Protein AF-W2QPZ6-F1 (af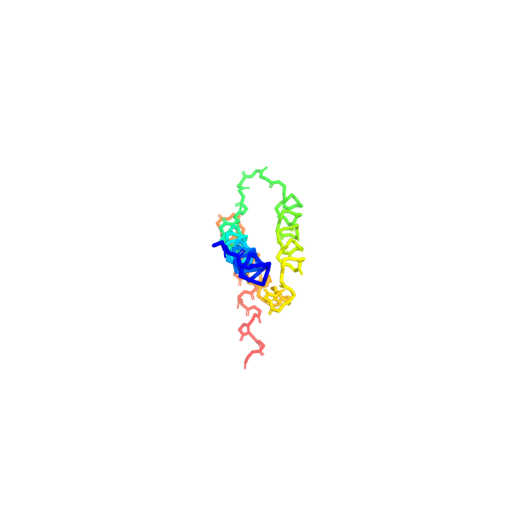db_monomer_lite)

pLDDT: mean 83.75, std 9.9, range [48.09, 94.5]

Secondary structure (DSSP, 8-state):
---HHHHHHHHHHHHHHHHHHHHHHHHHHHHH----TTS-HHHHHHHHHHHHHHHHHH-GGGPPPHHHHHHHHHHHHTTT-HHHHHHHHHHHHHT-

Radius of gyration: 18.96 Å; chains: 1; bounding box: 48×34×46 Å

Organism: Phytophthora nicotianae (strain INRA-310) (NCBI:txid761204)

Sequence (96 aa):
MATAREMWTTLVEDNTVRDYSYMMTLRSQLYALKHVQGQPMSEYLSNMGRTRQLLNIVDPTHAISDDEMARILVMGVMQTHRDLVDQFYLLAKETL

Structure (mmCIF, N/CA/C/O backbone):
data_AF-W2QPZ6-F1
#
_entry.id   AF-W2QPZ6-F1
#
loop_
_atom_site.group_PDB
_atom_site.id
_atom_site.type_symbol
_atom_site.label_atom_id
_atom_site.label_alt_id
_atom_site.label_comp_id
_atom_site.label_asym_id
_atom_site.label_entity_id
_atom_site.label_seq_id
_atom_site.pdbx_PDB_ins_code
_atom_site.Cartn_x
_atom_site.Cartn_y
_atom_site.Cartn_z
_atom_site.occupancy
_atom_site.B_iso_or_equiv
_atom_site.auth_seq_id
_atom_site.auth_comp_id
_atom_site.auth_asym_id
_atom_site.auth_atom_id
_atom_site.pdbx_PDB_model_num
ATOM 1 N N . MET A 1 1 ? 34.873 8.814 -26.468 1.00 61.78 1 MET A N 1
ATOM 2 C CA . MET A 1 1 ? 33.519 9.397 -26.571 1.00 61.78 1 MET A CA 1
ATOM 3 C C . MET A 1 1 ? 32.543 8.255 -26.407 1.00 61.78 1 MET A C 1
ATOM 5 O O . MET A 1 1 ? 32.720 7.272 -27.114 1.00 61.78 1 MET A O 1
ATOM 9 N N . ALA A 1 2 ? 31.607 8.346 -25.461 1.00 72.75 2 ALA A N 1
ATOM 10 C CA . ALA A 1 2 ? 30.573 7.325 -25.323 1.00 72.75 2 ALA A CA 1
ATOM 11 C C . ALA A 1 2 ? 29.700 7.334 -26.584 1.00 72.75 2 ALA A C 1
ATOM 13 O O . ALA A 1 2 ? 29.324 8.397 -27.083 1.00 72.75 2 ALA A O 1
ATOM 14 N N . THR A 1 3 ? 29.437 6.159 -27.137 1.00 90.50 3 THR A N 1
ATOM 15 C CA . THR A 1 3 ? 28.557 6.000 -28.294 1.00 90.50 3 THR A CA 1
ATOM 16 C C . THR A 1 3 ? 27.105 6.255 -27.884 1.00 90.50 3 THR A C 1
ATOM 18 O O . THR A 1 3 ? 26.722 6.041 -26.735 1.00 90.50 3 THR A O 1
ATOM 21 N N . ALA A 1 4 ? 26.255 6.668 -28.828 1.00 85.00 4 ALA A N 1
ATOM 22 C CA . ALA A 1 4 ? 24.826 6.881 -28.561 1.00 85.00 4 ALA A CA 1
ATOM 23 C C . ALA A 1 4 ? 24.139 5.632 -27.970 1.00 85.00 4 ALA A C 1
ATOM 25 O O . ALA A 1 4 ? 23.209 5.747 -27.175 1.00 85.00 4 ALA A O 1
ATOM 26 N N . ARG A 1 5 ? 24.637 4.438 -28.318 1.00 85.75 5 ARG A N 1
ATOM 27 C CA . ARG A 1 5 ? 24.185 3.165 -27.752 1.00 85.75 5 ARG A CA 1
ATOM 28 C C . ARG A 1 5 ? 24.538 3.031 -26.272 1.00 85.75 5 ARG A C 1
ATOM 30 O O . ARG A 1 5 ? 23.679 2.638 -25.499 1.00 85.75 5 ARG A O 1
ATOM 37 N N . GLU A 1 6 ? 25.765 3.364 -25.882 1.00 88.56 6 GLU A N 1
ATOM 38 C CA . GLU A 1 6 ? 26.189 3.335 -24.474 1.00 88.56 6 GLU A CA 1
ATOM 39 C C . GLU A 1 6 ? 25.390 4.341 -23.639 1.00 88.56 6 GLU A C 1
ATOM 41 O O . GLU A 1 6 ? 24.891 3.984 -22.578 1.00 88.56 6 GLU A O 1
ATOM 46 N N . MET A 1 7 ? 25.170 5.555 -24.158 1.00 88.00 7 MET A N 1
ATOM 47 C CA . MET A 1 7 ? 24.344 6.565 -23.483 1.00 88.00 7 MET A CA 1
ATOM 48 C C . MET A 1 7 ? 22.891 6.106 -23.287 1.00 88.00 7 MET A C 1
ATOM 50 O O . MET A 1 7 ? 22.310 6.344 -22.231 1.00 88.00 7 MET A O 1
ATOM 54 N N . TRP A 1 8 ? 22.304 5.443 -24.289 1.00 86.75 8 TRP A N 1
ATOM 55 C CA . TRP A 1 8 ? 20.952 4.891 -24.190 1.00 86.75 8 TRP A CA 1
ATOM 56 C C . TRP A 1 8 ? 20.864 3.760 -23.161 1.00 86.75 8 TRP A C 1
ATOM 58 O O . TRP A 1 8 ? 19.940 3.748 -22.353 1.00 86.75 8 TRP A O 1
ATOM 68 N N . THR A 1 9 ? 21.831 2.839 -23.150 1.00 87.62 9 THR A N 1
ATOM 69 C CA . THR A 1 9 ? 21.850 1.730 -22.186 1.00 87.62 9 THR A CA 1
ATOM 70 C C . THR A 1 9 ? 21.933 2.240 -20.751 1.00 87.62 9 THR A C 1
ATOM 72 O O . THR A 1 9 ? 21.108 1.848 -19.933 1.00 87.62 9 THR A O 1
ATOM 75 N N . THR A 1 10 ? 22.844 3.174 -20.459 1.00 86.25 10 THR A N 1
ATOM 76 C CA . THR A 1 10 ? 22.965 3.756 -19.113 1.00 86.25 10 THR A CA 1
ATOM 77 C C . THR A 1 10 ? 21.691 4.487 -18.688 1.00 86.25 10 THR A C 1
ATOM 79 O O . THR A 1 10 ? 21.261 4.348 -17.549 1.00 86.25 10 THR A O 1
ATOM 82 N N . LEU A 1 11 ? 21.035 5.217 -19.599 1.00 83.44 11 LEU A N 1
ATOM 83 C CA . LEU A 1 11 ? 19.762 5.881 -19.302 1.00 83.44 11 LEU A CA 1
ATOM 84 C C . LEU A 1 11 ? 18.664 4.876 -18.923 1.00 83.44 11 LEU A C 1
ATOM 86 O O . LEU A 1 11 ? 17.911 5.106 -17.977 1.00 83.44 11 LEU A O 1
ATOM 90 N N . VAL A 1 12 ? 18.559 3.777 -19.672 1.00 84.00 12 VAL A N 1
ATOM 91 C CA . VAL A 1 12 ? 17.575 2.720 -19.410 1.00 84.00 12 VAL A CA 1
ATOM 92 C C . VAL A 1 12 ? 17.871 2.023 -18.082 1.00 84.00 12 VAL A C 1
ATOM 94 O O . VAL A 1 12 ? 16.945 1.792 -17.306 1.00 84.00 12 VAL A O 1
ATOM 97 N N . GLU A 1 13 ? 19.138 1.725 -17.795 1.00 82.06 13 GLU A N 1
ATOM 98 C CA . GLU A 1 13 ? 19.571 1.127 -16.527 1.00 82.06 13 GLU A CA 1
ATOM 99 C C . GLU A 1 13 ? 19.243 2.036 -15.335 1.00 82.06 13 GLU A C 1
ATOM 101 O O . GLU A 1 13 ? 18.567 1.597 -14.403 1.00 82.06 13 GLU A O 1
ATOM 106 N N . ASP A 1 14 ? 19.622 3.314 -15.395 1.00 80.56 14 ASP A N 1
ATOM 107 C CA . ASP A 1 14 ? 19.334 4.296 -14.344 1.00 80.56 14 ASP A CA 1
ATOM 108 C C . ASP A 1 14 ? 17.828 4.462 -14.113 1.00 80.56 14 ASP A C 1
ATOM 110 O O . ASP A 1 14 ? 17.370 4.535 -12.967 1.00 80.56 14 ASP A O 1
ATOM 114 N N . ASN A 1 15 ? 17.039 4.506 -15.192 1.00 77.50 15 ASN A N 1
ATOM 115 C CA . ASN A 1 15 ? 15.589 4.607 -15.077 1.00 77.50 15 ASN A CA 1
ATOM 116 C C . ASN A 1 15 ? 14.985 3.343 -14.450 1.00 77.50 15 ASN A C 1
ATOM 118 O O . ASN A 1 15 ? 14.162 3.444 -13.546 1.00 77.50 15 ASN A O 1
ATOM 122 N N . THR A 1 16 ? 15.461 2.160 -14.843 1.00 79.62 16 THR A N 1
ATOM 123 C CA . THR A 1 16 ? 15.014 0.876 -14.277 1.00 79.62 16 THR A CA 1
ATOM 124 C C . THR A 1 16 ? 15.322 0.787 -12.779 1.00 79.62 16 THR A C 1
ATOM 126 O O . THR A 1 16 ? 14.467 0.394 -11.985 1.00 79.62 16 THR A O 1
ATOM 129 N N . VAL A 1 17 ? 16.524 1.199 -12.360 1.00 81.88 17 VAL A N 1
ATOM 130 C CA . VAL A 1 17 ? 16.916 1.236 -10.941 1.00 81.88 17 VAL A CA 1
ATOM 131 C C . VAL A 1 17 ? 16.042 2.213 -10.157 1.00 81.88 17 VAL A C 1
ATOM 133 O O . VAL A 1 17 ? 15.623 1.907 -9.034 1.00 81.88 17 VAL A O 1
ATOM 136 N N . ARG A 1 18 ? 15.746 3.383 -10.732 1.00 82.69 18 ARG A N 1
ATOM 137 C CA . ARG A 1 18 ? 14.874 4.383 -10.110 1.00 82.69 18 ARG A CA 1
ATOM 138 C C . ARG A 1 18 ? 13.453 3.858 -9.938 1.00 82.69 18 ARG A C 1
ATOM 140 O O . ARG A 1 18 ? 12.921 3.964 -8.835 1.00 82.69 18 ARG A O 1
ATOM 147 N N . ASP A 1 19 ? 12.875 3.271 -10.980 1.00 83.06 19 ASP A N 1
ATOM 148 C CA . ASP A 1 19 ? 11.513 2.732 -10.960 1.00 83.06 19 ASP A CA 1
ATOM 149 C C . ASP A 1 19 ? 11.392 1.597 -9.934 1.00 83.06 19 ASP A C 1
ATOM 151 O O . ASP A 1 19 ? 10.481 1.602 -9.101 1.00 83.06 19 ASP A O 1
ATOM 155 N N . TYR A 1 20 ? 12.378 0.695 -9.882 1.00 81.88 20 TYR A N 1
ATOM 156 C CA . TYR A 1 20 ? 12.434 -0.363 -8.871 1.00 81.88 20 TYR A CA 1
ATOM 157 C C . TYR A 1 20 ? 12.549 0.194 -7.442 1.00 81.88 20 TYR A C 1
ATOM 159 O O . TYR A 1 20 ? 11.829 -0.227 -6.532 1.00 81.88 20 TYR A O 1
ATOM 167 N N . SER A 1 21 ? 13.427 1.179 -7.230 1.00 86.38 21 SER A N 1
ATOM 168 C CA . SER A 1 21 ? 13.607 1.825 -5.922 1.00 86.38 21 SER A CA 1
ATOM 169 C C . SER A 1 21 ? 12.333 2.543 -5.468 1.00 86.38 21 SER A C 1
ATOM 171 O O . SER A 1 21 ? 11.955 2.490 -4.291 1.00 86.38 21 SER A O 1
ATOM 173 N N . TYR A 1 22 ? 11.639 3.188 -6.405 1.00 87.50 22 TYR A N 1
ATOM 174 C CA . TYR A 1 22 ? 10.378 3.869 -6.149 1.00 87.50 22 TYR A CA 1
ATOM 175 C C . TYR A 1 22 ? 9.263 2.876 -5.805 1.00 87.50 22 TYR A C 1
ATOM 177 O O . TYR A 1 22 ? 8.579 3.058 -4.796 1.00 87.50 22 TYR A O 1
ATOM 185 N N . MET A 1 23 ? 9.145 1.775 -6.552 1.00 88.62 23 MET A N 1
ATOM 186 C CA . MET A 1 23 ? 8.221 0.681 -6.244 1.00 88.62 23 MET A CA 1
ATOM 187 C C . MET A 1 23 ? 8.448 0.131 -4.828 1.00 88.62 23 MET A C 1
ATOM 189 O O . MET A 1 23 ? 7.501 0.016 -4.047 1.00 88.62 23 MET A O 1
ATOM 193 N N . MET A 1 24 ? 9.693 -0.184 -4.460 1.00 87.94 24 MET A N 1
ATOM 194 C CA . MET A 1 24 ? 10.017 -0.695 -3.120 1.00 87.94 24 MET A CA 1
ATOM 195 C C . MET A 1 24 ? 9.642 0.300 -2.017 1.00 87.94 24 MET A C 1
ATOM 197 O O . MET A 1 24 ? 9.102 -0.084 -0.976 1.00 87.94 24 MET A O 1
ATOM 201 N N . THR A 1 25 ? 9.862 1.591 -2.267 1.00 90.25 25 THR A N 1
ATOM 202 C CA . THR A 1 25 ? 9.471 2.662 -1.345 1.00 90.25 25 THR A CA 1
ATOM 203 C C . THR A 1 25 ? 7.953 2.720 -1.170 1.00 90.25 25 THR A C 1
ATOM 205 O O . THR A 1 25 ? 7.471 2.761 -0.038 1.00 90.25 25 THR A O 1
ATOM 208 N N . LEU A 1 26 ? 7.186 2.659 -2.262 1.00 90.25 26 LEU A N 1
ATOM 209 C CA . LEU A 1 26 ? 5.722 2.636 -2.215 1.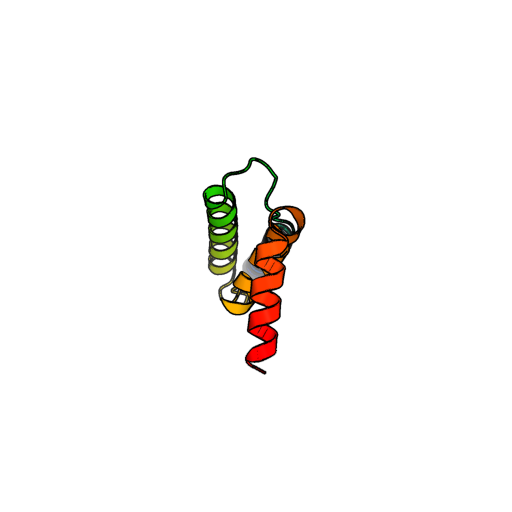00 90.25 26 LEU A CA 1
ATOM 210 C C . LEU A 1 26 ? 5.184 1.399 -1.478 1.00 90.25 26 LEU A C 1
ATOM 212 O O . LEU A 1 26 ? 4.249 1.525 -0.689 1.00 90.25 26 LEU A O 1
ATOM 216 N N . ARG A 1 27 ? 5.789 0.217 -1.668 1.00 90.31 27 ARG A N 1
ATOM 217 C CA . ARG A 1 27 ? 5.418 -1.001 -0.919 1.00 90.31 27 ARG A CA 1
ATOM 218 C C . ARG A 1 27 ? 5.661 -0.831 0.575 1.00 90.31 27 ARG A C 1
ATOM 220 O O . ARG A 1 27 ? 4.787 -1.140 1.379 1.00 90.31 27 ARG A O 1
ATOM 227 N N . SER A 1 28 ? 6.825 -0.303 0.948 1.00 90.12 28 SER A N 1
ATOM 228 C CA . SER A 1 28 ? 7.148 -0.014 2.347 1.00 90.12 28 SER A CA 1
ATOM 229 C C . SER A 1 28 ? 6.131 0.949 2.972 1.00 90.12 28 SER A C 1
ATOM 231 O O . SER A 1 28 ? 5.618 0.689 4.060 1.00 90.12 28 SER A O 1
ATOM 233 N N . GLN A 1 29 ? 5.754 2.010 2.250 1.00 90.50 29 GLN A N 1
ATOM 234 C CA . GLN A 1 29 ? 4.714 2.943 2.692 1.00 90.50 29 GLN A CA 1
ATOM 235 C C . GLN A 1 29 ? 3.356 2.257 2.855 1.00 90.50 29 GLN A C 1
ATOM 237 O O . GLN A 1 29 ? 2.697 2.467 3.870 1.00 90.50 29 GLN A O 1
ATOM 242 N N . LEU A 1 30 ? 2.956 1.410 1.901 1.00 91.19 30 LEU A N 1
ATOM 243 C CA . LEU A 1 30 ? 1.700 0.664 1.974 1.00 91.19 30 LEU A CA 1
ATOM 244 C C . LEU A 1 30 ? 1.637 -0.212 3.233 1.00 91.19 30 LEU A C 1
ATOM 246 O O . LEU A 1 30 ? 0.642 -0.180 3.949 1.00 91.19 30 LEU A O 1
ATOM 250 N N . TYR A 1 31 ? 2.708 -0.946 3.542 1.00 90.19 31 TYR A N 1
ATOM 251 C CA . TYR A 1 31 ? 2.770 -1.785 4.743 1.00 90.19 31 TYR A CA 1
ATOM 252 C C . TYR A 1 31 ? 2.872 -0.988 6.048 1.00 90.19 31 TYR A C 1
ATOM 254 O O . TYR A 1 31 ? 2.466 -1.474 7.104 1.00 90.19 31 TYR A O 1
ATOM 262 N N . ALA A 1 32 ? 3.416 0.228 5.996 1.00 89.88 32 ALA A N 1
ATOM 263 C CA . ALA A 1 32 ? 3.536 1.104 7.154 1.00 89.88 32 ALA A CA 1
ATOM 264 C C . ALA A 1 32 ? 2.255 1.904 7.450 1.00 89.88 32 ALA A C 1
ATOM 266 O O . ALA A 1 32 ? 2.116 2.418 8.563 1.00 89.88 32 ALA A O 1
ATOM 267 N N . LEU A 1 33 ? 1.325 2.019 6.491 1.00 90.44 33 LEU A N 1
ATOM 268 C CA . LEU A 1 33 ? 0.066 2.741 6.670 1.00 90.44 33 LEU A CA 1
ATOM 269 C C . LEU A 1 33 ? -0.798 2.067 7.740 1.00 90.44 33 LEU A C 1
ATOM 271 O O . LEU A 1 33 ? -1.328 0.968 7.566 1.00 90.44 33 LEU A O 1
ATOM 275 N N . LYS A 1 34 ? -0.989 2.779 8.849 1.00 90.81 34 LYS A N 1
ATOM 276 C CA . LYS A 1 34 ? -1.851 2.373 9.958 1.00 90.81 34 LYS A CA 1
ATOM 277 C C . LYS A 1 34 ? -2.956 3.391 10.145 1.00 90.81 34 LYS A C 1
ATOM 279 O O . LYS A 1 34 ? -2.743 4.587 9.959 1.00 90.81 34 LYS A O 1
ATOM 284 N N . HIS A 1 35 ? -4.119 2.902 10.540 1.00 91.62 35 HIS A N 1
ATOM 285 C CA . HIS A 1 35 ? -5.209 3.759 10.959 1.00 91.62 35 HIS A CA 1
ATOM 286 C C . HIS A 1 35 ? -4.870 4.388 12.315 1.00 91.62 35 HIS A C 1
ATOM 288 O O . HIS A 1 35 ? -4.449 3.691 13.243 1.00 91.62 35 HIS A O 1
ATOM 294 N N . VAL A 1 36 ? -5.074 5.698 12.438 1.00 89.88 36 VAL A N 1
ATOM 295 C CA . VAL A 1 36 ? -4.80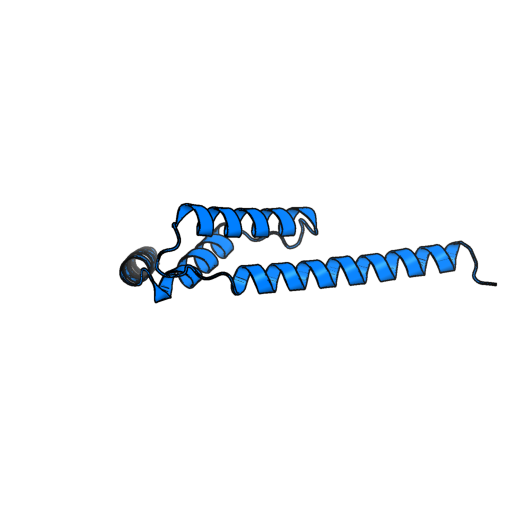9 6.454 13.669 1.00 89.88 36 VAL A CA 1
ATOM 296 C C . VAL A 1 36 ? -6.125 6.790 14.366 1.00 89.88 36 VAL A C 1
ATOM 298 O O . VAL A 1 36 ? -7.132 7.080 13.725 1.00 89.88 36 VAL A O 1
ATOM 301 N N . GLN A 1 37 ? -6.145 6.746 15.699 1.00 85.06 37 GLN A N 1
ATOM 302 C CA . GLN A 1 37 ? -7.344 7.088 16.465 1.00 85.06 37 GLN A CA 1
ATOM 303 C C . GLN A 1 37 ? -7.765 8.542 16.189 1.00 85.06 37 GLN A C 1
ATOM 305 O O . GLN A 1 37 ? -6.949 9.456 16.269 1.00 85.06 37 GLN A O 1
ATOM 310 N N . GLY A 1 38 ? -9.042 8.749 15.859 1.00 87.38 38 GLY A N 1
ATOM 311 C CA . GLY A 1 38 ? -9.578 10.058 15.470 1.00 87.38 38 GLY A CA 1
ATOM 312 C C . GLY A 1 38 ? -9.480 10.370 13.972 1.00 87.38 38 GLY A C 1
ATOM 313 O O . GLY A 1 38 ? -10.094 11.335 13.527 1.00 87.38 38 GLY A O 1
ATOM 314 N N . GLN A 1 39 ? -8.780 9.546 13.184 1.00 91.06 39 GLN A N 1
ATOM 315 C CA . GLN A 1 39 ? -8.836 9.614 11.726 1.00 91.06 39 GLN A CA 1
ATOM 316 C C . GLN A 1 39 ? -10.154 8.997 11.223 1.00 91.06 39 GLN A C 1
ATOM 318 O O . GLN A 1 39 ? -10.577 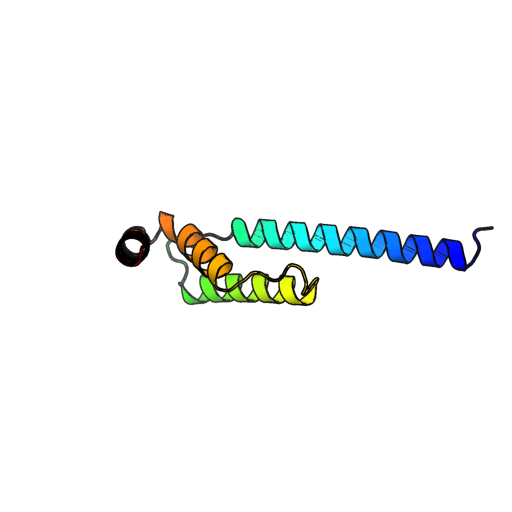7.956 11.733 1.00 91.06 39 GLN A O 1
ATOM 323 N N . PRO A 1 40 ? -10.825 9.591 10.222 1.00 92.56 40 PRO A N 1
ATOM 324 C CA . PRO A 1 40 ? -11.952 8.937 9.575 1.00 92.56 40 PRO A CA 1
ATOM 325 C C . PRO A 1 40 ? -11.477 7.732 8.748 1.00 92.56 40 PRO A C 1
ATOM 327 O O . PRO A 1 40 ? -10.569 7.839 7.922 1.00 92.56 40 PRO A O 1
ATOM 330 N N . MET A 1 41 ? -12.153 6.589 8.902 1.00 90.31 41 MET A N 1
ATOM 331 C CA . MET A 1 41 ? -11.823 5.348 8.185 1.00 90.31 41 MET A CA 1
ATOM 332 C C . MET A 1 41 ? -11.793 5.536 6.659 1.00 90.31 41 MET A C 1
ATOM 334 O O . MET A 1 41 ? -10.954 4.958 5.974 1.00 90.31 41 MET A O 1
ATOM 338 N N . SER A 1 42 ? -12.665 6.388 6.113 1.00 93.19 42 SER A N 1
ATOM 339 C CA . SER A 1 42 ? -12.697 6.709 4.681 1.00 93.19 42 SER A CA 1
ATOM 340 C C . SER A 1 42 ? -11.395 7.330 4.175 1.00 93.19 42 SER A C 1
ATOM 342 O O . SER A 1 42 ? -10.989 7.070 3.046 1.00 93.19 42 SER A O 1
ATOM 344 N N . GLU A 1 43 ? -10.729 8.141 4.996 1.00 93.81 43 GLU A N 1
ATOM 345 C CA . GLU A 1 43 ? -9.452 8.758 4.640 1.00 93.81 43 GLU A CA 1
ATOM 346 C C . GLU A 1 43 ? -8.330 7.718 4.639 1.00 93.81 43 GLU A C 1
ATOM 348 O O . GLU A 1 43 ? -7.551 7.654 3.688 1.00 93.81 43 GLU A O 1
ATOM 353 N N . TYR A 1 44 ? -8.303 6.839 5.643 1.00 92.75 44 TYR A N 1
ATOM 354 C CA . TYR A 1 44 ? -7.375 5.710 5.683 1.00 92.75 44 TYR A CA 1
ATOM 355 C C . TYR A 1 44 ? -7.529 4.794 4.457 1.00 92.75 44 TYR A C 1
ATOM 357 O O . TYR A 1 44 ? -6.549 4.525 3.759 1.00 92.75 44 TYR A O 1
ATOM 365 N N . LEU A 1 45 ? -8.761 4.375 4.144 1.00 93.19 45 LEU A N 1
ATOM 366 C CA . LEU A 1 45 ? -9.057 3.525 2.987 1.00 93.19 45 LEU A CA 1
ATOM 367 C C . LEU A 1 45 ? -8.710 4.213 1.660 1.00 93.19 45 LEU A C 1
ATOM 369 O O . LEU A 1 45 ? -8.168 3.575 0.759 1.00 93.19 45 LEU A O 1
ATOM 373 N N . SER A 1 46 ? -8.972 5.518 1.547 1.00 94.50 46 SER A N 1
ATOM 374 C CA . SER A 1 46 ? -8.614 6.314 0.368 1.00 94.50 46 SER A CA 1
ATOM 375 C C . SER A 1 46 ? -7.099 6.378 0.160 1.00 94.50 46 SER A C 1
ATOM 377 O O . SER A 1 46 ? -6.615 6.157 -0.951 1.00 94.50 46 SER A O 1
ATOM 379 N N . ASN A 1 47 ? -6.330 6.600 1.231 1.00 93.06 47 ASN A N 1
ATOM 380 C CA . ASN A 1 47 ? -4.868 6.620 1.170 1.00 93.06 47 ASN A CA 1
ATOM 381 C C . ASN A 1 47 ? -4.300 5.250 0.781 1.00 93.06 47 ASN A C 1
ATOM 383 O O . ASN A 1 47 ? -3.448 5.165 -0.101 1.00 93.06 47 ASN A O 1
ATOM 387 N N . MET A 1 48 ? -4.825 4.176 1.372 1.00 93.50 48 MET A N 1
ATOM 388 C CA . MET A 1 48 ? -4.484 2.798 1.015 1.00 93.50 48 MET A CA 1
ATOM 389 C C . MET A 1 48 ? -4.771 2.494 -0.466 1.00 93.50 48 MET A C 1
ATOM 391 O O . MET A 1 48 ? -3.906 1.978 -1.178 1.00 93.50 48 MET A O 1
ATOM 395 N N . GLY A 1 49 ? -5.955 2.870 -0.958 1.00 92.69 49 GLY A N 1
ATOM 396 C CA . GLY A 1 49 ? -6.342 2.701 -2.361 1.00 92.69 49 GLY A CA 1
ATOM 397 C C . GLY A 1 49 ? -5.455 3.491 -3.324 1.00 92.69 49 GLY A C 1
ATOM 398 O O . GLY A 1 49 ? -5.011 2.950 -4.337 1.00 92.69 49 GLY A O 1
ATOM 399 N N . ARG A 1 50 ? -5.121 4.741 -2.980 1.00 93.31 50 ARG A N 1
ATOM 400 C CA . ARG A 1 50 ? -4.215 5.582 -3.773 1.00 93.31 50 ARG A CA 1
ATOM 401 C C . ARG A 1 50 ? -2.822 4.964 -3.877 1.00 93.31 50 ARG A C 1
ATOM 403 O O . ARG A 1 50 ? -2.283 4.883 -4.976 1.00 93.31 50 ARG A O 1
ATOM 410 N N . THR A 1 51 ? -2.247 4.501 -2.767 1.00 90.62 51 THR A N 1
ATOM 411 C CA . THR A 1 51 ? -0.914 3.877 -2.770 1.00 90.62 51 THR A CA 1
ATOM 412 C C . THR A 1 51 ? -0.902 2.580 -3.581 1.00 90.62 51 THR A C 1
ATOM 414 O O . THR A 1 51 ? 0.019 2.362 -4.368 1.00 90.62 51 THR A O 1
ATOM 41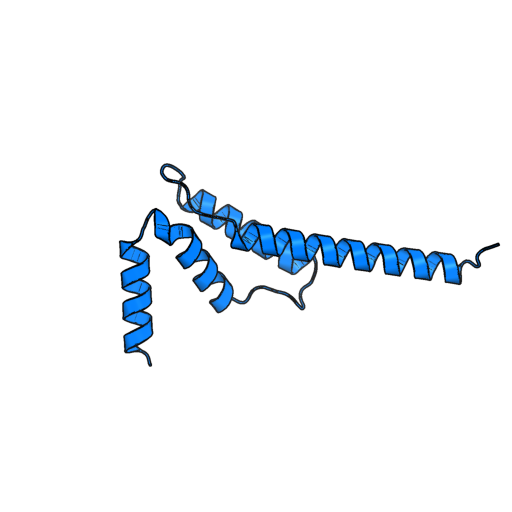7 N N . ARG A 1 52 ? -1.953 1.752 -3.476 1.00 91.50 52 ARG A N 1
ATOM 418 C CA . ARG A 1 52 ? -2.120 0.557 -4.322 1.00 91.50 52 ARG A CA 1
ATOM 419 C C . ARG A 1 52 ? -2.199 0.914 -5.807 1.00 91.50 52 ARG A C 1
ATOM 421 O O . ARG A 1 52 ? -1.564 0.262 -6.630 1.00 91.50 52 ARG A O 1
ATOM 428 N N . GLN A 1 53 ? -2.953 1.954 -6.156 1.00 90.88 53 GLN A N 1
ATOM 429 C CA . GLN A 1 53 ? -3.069 2.406 -7.540 1.00 90.88 53 GLN A CA 1
ATOM 430 C C . GLN A 1 53 ? -1.724 2.894 -8.092 1.00 90.88 53 GLN A C 1
ATOM 432 O O . GLN A 1 53 ? -1.381 2.560 -9.221 1.00 90.88 53 GLN A O 1
ATOM 437 N N . LEU A 1 54 ? -0.947 3.638 -7.298 1.00 89.75 54 LEU A N 1
ATOM 438 C CA . LEU A 1 54 ? 0.390 4.084 -7.694 1.00 89.75 54 LEU A CA 1
ATOM 439 C C . LEU A 1 54 ? 1.331 2.902 -7.950 1.00 89.75 54 LEU A C 1
ATOM 441 O O . LEU A 1 54 ? 2.024 2.902 -8.962 1.00 89.75 54 LEU A O 1
ATOM 445 N N . LEU A 1 55 ? 1.306 1.871 -7.100 1.00 88.44 55 LEU A N 1
ATOM 446 C CA . LEU A 1 55 ? 2.078 0.642 -7.325 1.00 88.44 55 LEU A CA 1
ATOM 447 C C . LEU A 1 55 ? 1.717 -0.031 -8.653 1.00 88.44 55 LEU A C 1
ATOM 449 O O . LEU A 1 55 ? 2.612 -0.380 -9.417 1.00 88.44 55 LEU A O 1
ATOM 453 N N . ASN A 1 56 ? 0.423 -0.139 -8.961 1.00 87.00 56 ASN A N 1
ATOM 454 C CA . ASN A 1 56 ? -0.040 -0.737 -10.215 1.00 87.00 56 ASN A CA 1
ATOM 455 C C . ASN A 1 56 ? 0.372 0.069 -11.459 1.00 87.00 56 ASN A C 1
ATOM 457 O O . ASN A 1 56 ? 0.522 -0.512 -12.530 1.00 87.00 56 ASN A O 1
ATOM 461 N N . ILE A 1 57 ? 0.520 1.393 -11.339 1.00 86.50 57 ILE A N 1
ATOM 462 C CA . ILE A 1 57 ? 0.980 2.258 -12.437 1.00 86.50 57 ILE A CA 1
ATOM 463 C C . ILE A 1 57 ? 2.485 2.089 -12.670 1.00 86.50 57 ILE A C 1
ATOM 465 O O . ILE A 1 57 ? 2.916 2.081 -13.819 1.00 86.50 57 ILE A O 1
ATOM 469 N N . VAL A 1 58 ? 3.272 1.976 -11.594 1.00 83.62 58 VAL A N 1
ATOM 470 C CA . VAL A 1 58 ? 4.736 1.849 -11.671 1.00 83.62 58 VAL A CA 1
ATOM 471 C C . VAL A 1 58 ? 5.136 0.498 -12.254 1.00 83.62 58 VAL A C 1
ATOM 473 O O . VAL A 1 58 ? 5.978 0.451 -13.144 1.00 83.62 58 VAL A O 1
ATOM 476 N N . ASP A 1 59 ? 4.527 -0.590 -11.778 1.00 77.19 59 ASP A N 1
ATOM 477 C CA . ASP A 1 59 ? 4.785 -1.922 -12.317 1.00 77.19 59 ASP A CA 1
ATOM 478 C C . ASP A 1 59 ? 3.581 -2.865 -12.117 1.00 77.19 59 ASP A C 1
ATOM 480 O O . ASP A 1 59 ? 3.352 -3.369 -11.010 1.00 77.19 59 ASP A O 1
ATOM 484 N N . PRO A 1 60 ? 2.827 -3.172 -13.188 1.00 78.56 60 PRO A N 1
ATOM 485 C CA . PRO A 1 60 ? 1.700 -4.098 -13.131 1.00 78.56 60 PRO A CA 1
ATOM 486 C C . PRO A 1 60 ? 2.085 -5.523 -12.715 1.00 78.56 60 PRO A C 1
ATOM 488 O O . PRO A 1 60 ? 1.236 -6.260 -12.216 1.00 78.56 60 PRO A O 1
ATOM 491 N N . THR A 1 61 ? 3.342 -5.935 -12.916 1.00 79.06 61 THR A N 1
ATOM 492 C CA . THR A 1 61 ? 3.801 -7.291 -12.564 1.00 79.06 61 THR A CA 1
ATOM 493 C C . THR A 1 61 ? 3.916 -7.494 -11.054 1.00 79.06 61 THR A C 1
ATOM 495 O O . THR A 1 61 ? 3.828 -8.624 -10.576 1.00 79.06 61 THR A O 1
ATOM 498 N N . HIS A 1 62 ? 4.020 -6.400 -10.298 1.00 73.81 62 HIS A N 1
ATOM 499 C CA . HIS A 1 62 ? 4.102 -6.387 -8.839 1.00 73.81 62 HIS A CA 1
ATOM 500 C C . HIS A 1 62 ? 2.825 -5.841 -8.182 1.00 73.81 62 HIS A C 1
ATOM 502 O O . HIS A 1 62 ? 2.856 -5.383 -7.032 1.00 73.81 62 HIS A O 1
ATOM 508 N N . ALA A 1 63 ? 1.702 -5.894 -8.905 1.00 83.94 63 ALA A N 1
ATOM 509 C CA . ALA A 1 63 ? 0.404 -5.464 -8.412 1.00 83.94 63 ALA A CA 1
ATOM 510 C C . ALA A 1 63 ? 0.010 -6.205 -7.125 1.00 83.94 63 ALA A C 1
ATOM 512 O O . ALA A 1 63 ? 0.119 -7.427 -7.018 1.00 83.94 63 ALA A O 1
ATOM 513 N N . ILE A 1 64 ? -0.495 -5.454 -6.146 1.00 87.00 64 ILE A N 1
ATOM 514 C CA . ILE A 1 64 ? -1.011 -6.021 -4.896 1.00 87.00 64 ILE A CA 1
ATOM 515 C C . ILE A 1 64 ? -2.356 -6.684 -5.197 1.00 87.00 64 ILE A C 1
ATOM 517 O O . ILE A 1 64 ? -3.280 -6.015 -5.675 1.00 87.00 64 ILE A O 1
ATOM 521 N N . SER A 1 65 ? -2.467 -7.983 -4.918 1.00 89.81 65 SER A N 1
ATOM 522 C CA . SER A 1 65 ? -3.718 -8.742 -5.067 1.00 89.81 65 SER A CA 1
ATOM 523 C C . SER A 1 65 ? -4.789 -8.275 -4.075 1.00 89.81 65 SER A C 1
ATOM 525 O O . SER A 1 65 ? -4.478 -7.634 -3.071 1.00 89.81 65 SER A O 1
ATOM 527 N N . ASP A 1 66 ? -6.060 -8.590 -4.333 1.00 89.56 66 ASP A N 1
ATOM 528 C CA . ASP A 1 66 ? -7.141 -8.244 -3.399 1.00 89.56 66 ASP A CA 1
ATOM 529 C C . ASP A 1 66 ? -6.975 -8.946 -2.044 1.00 89.56 66 ASP A C 1
ATOM 531 O O . ASP A 1 66 ? -7.162 -8.313 -1.005 1.00 89.56 66 ASP A O 1
ATOM 535 N N . ASP A 1 67 ? -6.524 -10.203 -2.042 1.00 88.81 67 ASP A N 1
ATOM 536 C CA . ASP A 1 67 ? -6.249 -10.960 -0.816 1.00 88.81 67 ASP A CA 1
ATOM 537 C C . ASP A 1 67 ? -5.109 -10.343 0.000 1.00 88.81 67 ASP A C 1
ATOM 539 O O . ASP A 1 67 ? -5.200 -10.211 1.224 1.00 88.81 67 ASP A O 1
ATOM 543 N N . GLU A 1 68 ? -4.023 -9.947 -0.667 1.00 89.06 68 GLU A N 1
ATOM 544 C CA . GLU A 1 68 ? -2.911 -9.260 -0.011 1.00 89.06 68 GLU A CA 1
ATOM 545 C C . GLU A 1 68 ? -3.372 -7.906 0.538 1.00 89.06 68 GLU A C 1
ATOM 547 O O . GLU A 1 68 ? -3.099 -7.582 1.695 1.00 89.06 68 GLU A O 1
ATOM 552 N N . MET A 1 69 ? -4.146 -7.152 -0.244 1.00 91.75 69 MET A N 1
ATOM 553 C CA . MET A 1 69 ? -4.683 -5.861 0.175 1.00 91.75 69 MET A CA 1
ATOM 554 C C . MET A 1 69 ? -5.591 -5.988 1.403 1.00 91.75 69 MET A C 1
ATOM 556 O O . MET A 1 69 ? -5.459 -5.205 2.344 1.00 91.75 69 MET A O 1
ATOM 560 N N . ALA A 1 70 ? -6.474 -6.988 1.434 1.00 89.19 70 ALA A N 1
ATOM 561 C CA . ALA A 1 70 ? -7.349 -7.249 2.572 1.00 89.19 70 ALA A CA 1
ATOM 562 C C . ALA A 1 70 ? -6.542 -7.524 3.850 1.00 89.19 70 ALA A C 1
ATOM 564 O O . ALA A 1 70 ? -6.831 -6.951 4.901 1.00 89.19 70 ALA A O 1
ATOM 565 N N . ARG A 1 71 ? -5.473 -8.327 3.760 1.00 87.44 71 ARG A N 1
ATOM 566 C CA . ARG A 1 71 ? -4.577 -8.591 4.900 1.00 87.44 71 ARG A CA 1
ATOM 567 C C . ARG A 1 71 ? -3.891 -7.319 5.391 1.00 87.44 71 ARG A C 1
ATOM 569 O O . ARG A 1 71 ? -3.847 -7.084 6.597 1.00 87.44 71 ARG A O 1
ATOM 576 N N . ILE A 1 72 ? -3.378 -6.491 4.480 1.00 90.75 72 ILE A N 1
ATOM 577 C CA . ILE A 1 72 ? -2.723 -5.220 4.826 1.00 90.75 72 ILE A CA 1
ATOM 578 C C . ILE A 1 72 ? -3.704 -4.280 5.539 1.00 90.75 72 ILE A C 1
ATOM 580 O O . ILE A 1 72 ? -3.363 -3.711 6.577 1.00 90.75 72 ILE A O 1
ATOM 584 N N . LEU A 1 73 ? -4.930 -4.158 5.024 1.00 90.94 73 LEU A N 1
ATOM 585 C CA . LEU A 1 73 ? -5.983 -3.333 5.619 1.00 90.94 73 LEU A CA 1
ATOM 586 C C . LEU A 1 73 ? -6.323 -3.780 7.045 1.00 90.94 73 LEU A C 1
ATOM 588 O O . LEU A 1 73 ? -6.354 -2.959 7.961 1.00 90.94 73 LEU A O 1
ATOM 592 N N . VAL A 1 74 ? -6.518 -5.084 7.250 1.00 87.75 74 VAL A N 1
ATOM 593 C CA . VAL A 1 74 ? -6.822 -5.660 8.569 1.00 87.75 74 VAL A CA 1
ATOM 594 C C . VAL A 1 74 ? -5.669 -5.423 9.553 1.00 87.75 74 VAL A C 1
ATOM 596 O O . VAL A 1 74 ? -5.900 -4.996 10.686 1.00 87.75 74 VAL A O 1
ATOM 599 N N . MET A 1 75 ? -4.417 -5.616 9.123 1.00 87.31 75 MET A N 1
ATOM 600 C CA . MET A 1 75 ? -3.245 -5.322 9.958 1.00 87.31 75 MET A CA 1
ATOM 601 C C . MET A 1 75 ? -3.159 -3.838 10.337 1.00 87.31 75 MET A C 1
ATOM 603 O O . MET A 1 75 ? -2.838 -3.508 11.481 1.00 87.31 75 MET A O 1
ATOM 607 N N . GLY A 1 76 ? -3.468 -2.936 9.404 1.00 88.44 76 GLY A N 1
ATOM 608 C CA . GLY A 1 76 ? -3.382 -1.495 9.630 1.00 88.44 76 GLY A CA 1
ATOM 609 C C . GLY A 1 76 ? -4.432 -0.945 10.600 1.00 88.44 76 GLY A C 1
ATOM 610 O O . GLY A 1 76 ? -4.184 0.092 11.218 1.00 88.44 76 GLY A O 1
ATOM 611 N N . VAL A 1 77 ? -5.558 -1.639 10.802 1.00 89.62 77 VAL A N 1
ATOM 612 C CA . VAL A 1 77 ? -6.598 -1.246 11.774 1.00 89.62 77 VAL A CA 1
ATOM 613 C C . VAL A 1 77 ? -6.488 -1.953 13.127 1.00 89.62 77 VAL A C 1
ATOM 615 O O . VAL A 1 77 ? -7.155 -1.539 14.073 1.00 89.62 77 VAL A O 1
ATOM 618 N N . MET A 1 78 ? -5.615 -2.956 13.273 1.00 85.25 78 MET A N 1
ATOM 619 C CA . MET A 1 78 ? -5.535 -3.825 14.460 1.00 85.25 78 MET A CA 1
ATOM 620 C C . MET A 1 78 ? -5.390 -3.080 15.795 1.00 85.25 78 MET A C 1
ATOM 622 O O . MET A 1 78 ? -5.929 -3.517 16.809 1.00 85.25 78 MET A O 1
ATOM 626 N N . GLN A 1 79 ? -4.688 -1.946 15.811 1.00 81.19 79 GLN A N 1
ATOM 627 C CA . GLN A 1 79 ? -4.485 -1.160 17.035 1.00 81.19 79 GLN A CA 1
ATOM 628 C C . GLN A 1 79 ? -5.703 -0.317 17.435 1.00 81.19 79 GLN A C 1
ATOM 630 O O . GLN A 1 79 ? -5.826 0.052 18.597 1.00 81.19 79 GLN A O 1
ATOM 635 N N . THR A 1 80 ? -6.587 0.001 16.488 1.00 83.38 80 THR A N 1
ATOM 636 C CA . THR A 1 80 ? -7.736 0.896 16.715 1.00 83.38 80 THR A CA 1
ATOM 637 C C . THR A 1 80 ? -9.072 0.160 16.711 1.00 83.38 80 THR A C 1
ATOM 639 O O . THR A 1 80 ? -9.993 0.586 17.396 1.00 83.38 80 THR A O 1
ATOM 642 N N . HIS A 1 81 ? -9.173 -0.954 15.984 1.00 81.31 81 HIS A N 1
ATOM 643 C CA . HIS A 1 81 ? -10.398 -1.730 15.797 1.00 81.31 81 HIS A CA 1
ATOM 644 C C . HIS A 1 81 ? -10.124 -3.230 15.972 1.00 81.31 81 HIS A C 1
ATOM 646 O O . HIS A 1 81 ? -10.370 -4.035 15.073 1.00 81.31 81 HIS A O 1
ATOM 652 N N . ARG A 1 82 ? -9.575 -3.607 17.132 1.00 77.81 82 ARG A N 1
ATOM 653 C CA . ARG A 1 82 ? -9.180 -4.992 17.435 1.00 77.81 82 ARG A CA 1
ATOM 654 C C . ARG A 1 82 ? -10.340 -5.984 17.299 1.00 77.81 82 ARG A C 1
ATOM 656 O O . ARG A 1 82 ? -10.155 -7.042 16.711 1.00 77.81 82 ARG A O 1
ATOM 663 N N . ASP A 1 83 ? -11.535 -5.592 17.735 1.00 78.12 83 ASP A N 1
ATOM 664 C CA . ASP A 1 83 ? -12.730 -6.444 17.695 1.00 78.12 83 ASP A CA 1
ATOM 665 C C . ASP A 1 83 ? -13.131 -6.836 16.262 1.00 78.12 83 ASP A C 1
ATOM 667 O O . ASP A 1 83 ? -13.595 -7.950 16.027 1.00 78.12 83 ASP A O 1
ATOM 671 N N . LEU A 1 84 ? -12.915 -5.945 15.284 1.00 72.88 84 LEU A N 1
ATOM 672 C CA . LEU A 1 84 ? -13.150 -6.255 13.870 1.00 72.88 84 LEU A CA 1
ATOM 673 C C . LEU A 1 84 ? -12.136 -7.280 13.362 1.00 72.88 84 LEU A C 1
ATOM 675 O O . LEU A 1 84 ? -12.505 -8.218 12.660 1.00 72.88 84 LEU A O 1
ATOM 679 N N . VAL A 1 85 ? -10.864 -7.122 13.733 1.00 75.62 85 VAL A N 1
ATOM 680 C CA . VAL A 1 85 ? -9.802 -8.056 13.341 1.00 75.62 85 VAL A CA 1
ATOM 681 C C . VAL A 1 85 ? -10.101 -9.458 13.863 1.00 75.62 85 VAL A C 1
ATOM 683 O O . VAL A 1 85 ? -10.023 -10.414 13.095 1.00 75.62 85 VAL A O 1
ATOM 686 N N . ASP A 1 86 ? -10.517 -9.580 15.122 1.00 77.31 86 ASP A N 1
ATOM 687 C CA . ASP A 1 86 ? -10.842 -10.874 15.725 1.00 77.31 86 ASP A CA 1
ATOM 688 C C . ASP A 1 86 ? -12.024 -11.561 15.013 1.00 77.31 86 ASP A C 1
ATOM 690 O O . ASP A 1 86 ? -11.967 -12.765 14.762 1.00 77.31 86 ASP A O 1
ATOM 694 N N . GLN A 1 87 ? -13.048 -10.810 14.590 1.00 72.44 87 GLN A N 1
ATOM 695 C CA . GLN A 1 87 ? -14.173 -11.351 13.810 1.00 72.44 87 GLN A CA 1
ATOM 696 C C . GLN A 1 87 ? -13.742 -11.872 12.434 1.00 72.44 87 GLN A C 1
ATOM 698 O O . GLN A 1 87 ? -14.128 -12.977 12.052 1.00 72.44 87 GLN A O 1
ATOM 703 N N . PHE A 1 88 ? -12.909 -11.123 11.703 1.00 70.31 88 PHE A N 1
ATOM 704 C CA . PHE A 1 88 ? -12.385 -11.574 10.408 1.00 70.31 88 PHE A CA 1
ATOM 705 C C . PHE A 1 88 ? -11.467 -12.798 10.548 1.00 70.31 88 PHE A C 1
ATOM 707 O O . PHE A 1 88 ? -11.520 -13.705 9.716 1.00 70.31 88 PHE A O 1
ATOM 714 N N . TYR A 1 89 ? -10.656 -12.860 11.608 1.00 66.81 89 TYR A N 1
ATOM 715 C CA . TYR A 1 89 ? -9.798 -14.014 11.890 1.00 66.81 89 TYR A CA 1
ATOM 716 C C . TYR A 1 89 ? -10.585 -15.262 12.303 1.00 66.81 89 TYR A C 1
ATOM 718 O O . TYR A 1 89 ? -10.196 -16.372 11.933 1.00 66.81 89 TYR A O 1
ATOM 726 N N . LEU A 1 90 ? -11.673 -15.099 13.061 1.00 61.41 90 LEU A N 1
ATOM 727 C CA . LEU A 1 90 ? -12.568 -16.197 13.428 1.00 61.41 90 LEU A CA 1
ATOM 728 C C . LEU A 1 90 ? -13.296 -16.748 12.200 1.00 61.41 90 LEU A C 1
ATOM 730 O O . LEU A 1 90 ? -13.262 -17.957 11.986 1.00 61.41 90 LEU A O 1
ATOM 734 N N . LEU A 1 91 ? -13.842 -15.877 11.343 1.00 59.06 91 LEU A N 1
ATOM 735 C CA . LEU A 1 91 ? -14.491 -16.298 10.097 1.00 59.06 91 LEU A CA 1
ATOM 736 C C . LEU A 1 91 ? -13.526 -17.071 9.188 1.00 59.06 91 LEU A C 1
ATOM 738 O O . LEU A 1 91 ? -13.870 -18.124 8.664 1.00 59.06 91 LEU A O 1
ATOM 742 N N . ALA A 1 92 ? -12.289 -16.587 9.041 1.00 59.75 92 ALA A N 1
ATOM 743 C CA . ALA A 1 92 ? -11.286 -17.249 8.210 1.00 59.75 92 ALA A CA 1
ATOM 744 C C . ALA A 1 92 ? -10.945 -18.672 8.695 1.00 59.75 92 ALA A C 1
ATOM 746 O O . ALA A 1 92 ? -10.596 -19.523 7.878 1.00 59.75 92 ALA A O 1
ATOM 747 N N . LYS A 1 93 ? -11.065 -18.946 10.001 1.00 58.81 93 LYS A N 1
ATOM 748 C CA . LYS A 1 93 ? -10.823 -20.271 10.594 1.00 58.81 93 LYS A CA 1
ATOM 749 C C . LYS A 1 93 ? -11.957 -21.270 10.380 1.00 58.81 93 LYS A C 1
ATOM 751 O O . LYS A 1 93 ? -11.683 -22.460 10.404 1.00 58.81 93 LYS A O 1
ATOM 756 N N . GLU A 1 94 ? -13.194 -20.816 10.201 1.00 57.38 94 GLU A N 1
ATOM 757 C CA . GLU A 1 94 ? -14.355 -21.703 10.009 1.00 57.38 94 GLU A CA 1
ATOM 758 C C . GLU A 1 94 ? -14.512 -22.183 8.556 1.00 57.38 94 GLU A C 1
ATOM 760 O O . GLU A 1 94 ? -15.245 -23.132 8.289 1.00 57.38 94 GLU A O 1
ATOM 765 N N . THR A 1 95 ? -13.807 -21.550 7.615 1.00 52.94 95 THR A N 1
ATOM 766 C CA . THR A 1 95 ? -13.828 -21.881 6.175 1.00 52.94 95 THR A CA 1
ATOM 767 C C . THR A 1 95 ? -12.686 -22.796 5.705 1.00 52.94 95 THR A C 1
ATOM 769 O O . THR A 1 95 ? -12.578 -23.053 4.505 1.00 52.94 95 THR A O 1
ATOM 772 N N . LEU A 1 96 ? -11.837 -23.272 6.623 1.00 48.09 96 LEU A N 1
ATOM 773 C CA . LEU A 1 96 ? -10.722 -24.207 6.391 1.00 48.09 96 LEU A CA 1
ATOM 774 C C . LEU A 1 96 ? -11.035 -25.576 7.003 1.00 48.09 96 LEU A C 1
ATOM 776 O O . LEU A 1 96 ? 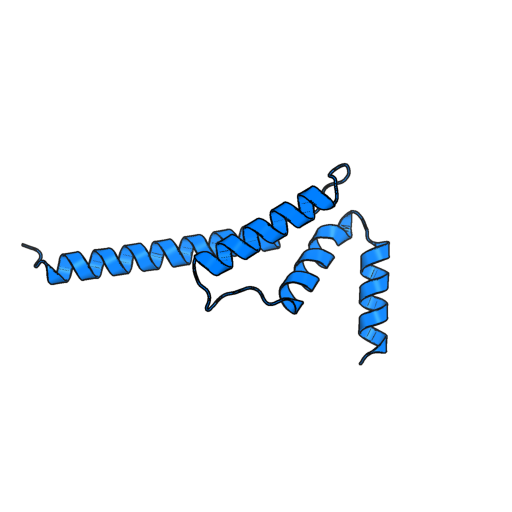-10.687 -26.586 6.352 1.00 48.09 96 LEU A O 1
#

Foldseek 3Di:
DDDPVNVVVVVVVVVVVVLVVVLVVLVVVLLVQADDPPDDVVVSVVVNVVSLVVNCVSPVVPRQDPVNSVVSSLVRHCVPCVVVNVVVVVVVVVVD